Protein AF-A0A6P0YWA1-F1 (afdb_monomer)

Structure (mmCIF, N/CA/C/O backbone):
data_AF-A0A6P0YWA1-F1
#
_entry.id   AF-A0A6P0YWA1-F1
#
loop_
_atom_site.group_PDB
_atom_site.id
_atom_site.type_symbol
_atom_site.label_atom_id
_atom_site.label_alt_id
_atom_site.label_comp_id
_atom_site.label_asym_id
_atom_site.label_entity_id
_atom_site.label_seq_id
_atom_site.pdbx_PDB_ins_code
_atom_site.Cartn_x
_atom_site.Cartn_y
_atom_site.Cartn_z
_atom_site.occupancy
_atom_site.B_iso_or_equiv
_atom_site.auth_seq_id
_atom_site.auth_comp_id
_atom_site.auth_asym_id
_atom_site.auth_atom_id
_atom_site.pdbx_PDB_model_num
ATOM 1 N N . MET A 1 1 ? -1.226 9.250 21.688 1.00 62.12 1 MET A N 1
ATOM 2 C CA . MET A 1 1 ? 0.233 9.147 21.427 1.00 62.12 1 MET A CA 1
ATOM 3 C C . MET A 1 1 ? 0.768 10.554 21.158 1.00 62.12 1 MET A C 1
ATOM 5 O O . MET A 1 1 ? 0.025 11.334 20.572 1.00 62.12 1 MET A O 1
ATOM 9 N N . ASN A 1 2 ? 1.966 10.918 21.634 1.00 66.06 2 ASN A N 1
ATOM 10 C CA . ASN A 1 2 ? 2.545 12.255 21.410 1.00 66.06 2 ASN A CA 1
ATOM 11 C C . ASN A 1 2 ? 3.429 12.233 20.155 1.00 66.06 2 ASN A C 1
ATOM 13 O O . ASN A 1 2 ? 4.381 11.460 20.107 1.00 66.06 2 ASN A O 1
ATOM 17 N N . PHE A 1 3 ? 3.121 13.071 19.164 1.00 71.75 3 PHE A N 1
ATOM 18 C CA . PHE A 1 3 ? 3.926 13.265 17.953 1.00 71.75 3 PHE A CA 1
ATOM 19 C C . PHE A 1 3 ? 4.204 14.763 17.800 1.00 71.75 3 PHE A C 1
ATOM 21 O O . PHE A 1 3 ? 3.264 15.556 17.812 1.00 71.75 3 PHE A O 1
ATOM 28 N N . GLU A 1 4 ? 5.478 15.163 17.752 1.00 78.19 4 GLU A N 1
ATOM 29 C CA . GLU A 1 4 ? 5.902 16.577 17.653 1.00 78.19 4 GLU A CA 1
ATOM 30 C C . GLU A 1 4 ? 5.241 17.515 18.688 1.00 78.19 4 GLU A C 1
ATOM 32 O O . GLU A 1 4 ? 4.857 18.646 18.395 1.00 78.19 4 GLU A O 1
ATOM 37 N N . GLY A 1 5 ? 5.047 17.029 19.919 1.00 83.06 5 GLY A N 1
ATOM 38 C CA . GLY A 1 5 ? 4.415 17.800 20.998 1.00 83.06 5 GLY A CA 1
ATOM 39 C C . GLY A 1 5 ? 2.889 17.936 20.899 1.00 83.06 5 GLY A C 1
ATOM 40 O O . GLY A 1 5 ? 2.287 18.573 21.760 1.00 83.06 5 GLY A O 1
ATOM 41 N N . LYS A 1 6 ? 2.239 17.317 19.903 1.00 80.56 6 LYS A N 1
ATOM 42 C CA . LYS A 1 6 ? 0.775 17.267 19.769 1.00 80.56 6 LYS A CA 1
ATOM 43 C C . LYS A 1 6 ? 0.232 15.911 20.223 1.00 80.56 6 LYS A C 1
ATOM 45 O O . LYS A 1 6 ? 0.755 14.856 19.859 1.00 80.56 6 LYS A O 1
ATOM 50 N N . THR A 1 7 ? -0.845 15.933 21.007 1.00 85.19 7 THR A N 1
ATOM 51 C CA . THR A 1 7 ? -1.563 14.717 21.410 1.00 85.19 7 THR A CA 1
ATOM 52 C C . THR A 1 7 ? -2.487 14.262 20.285 1.00 85.19 7 THR A C 1
ATOM 54 O O . THR A 1 7 ? -3.459 14.939 19.956 1.00 85.19 7 THR A O 1
ATOM 57 N N . LEU A 1 8 ? -2.203 13.089 19.718 1.00 84.62 8 LEU A N 1
ATOM 58 C CA . LEU A 1 8 ? -3.054 12.448 18.719 1.00 84.62 8 LEU A CA 1
ATOM 59 C C . LEU A 1 8 ? -4.004 11.452 19.386 1.00 84.62 8 LEU A C 1
ATOM 61 O O . LEU A 1 8 ? -3.570 10.582 20.156 1.00 84.62 8 LEU A O 1
ATOM 65 N N . LYS A 1 9 ? -5.294 11.575 19.055 1.00 86.19 9 LYS A N 1
ATOM 66 C CA . LYS A 1 9 ? -6.294 10.529 19.281 1.00 86.19 9 LYS A CA 1
ATOM 67 C C . LYS A 1 9 ? -6.175 9.523 18.144 1.00 86.19 9 LYS A C 1
ATOM 69 O O . LYS A 1 9 ? -6.237 9.910 16.983 1.00 86.19 9 LYS A O 1
ATOM 74 N N . LEU A 1 10 ? -5.962 8.264 18.502 1.00 90.25 10 LEU A N 1
ATOM 75 C CA . LEU A 1 10 ? -5.771 7.169 17.562 1.00 90.25 10 LEU A CA 1
ATOM 76 C C . LEU A 1 10 ? -6.710 6.027 17.926 1.00 90.25 10 LEU A C 1
ATOM 78 O O . LEU A 1 10 ? -6.986 5.802 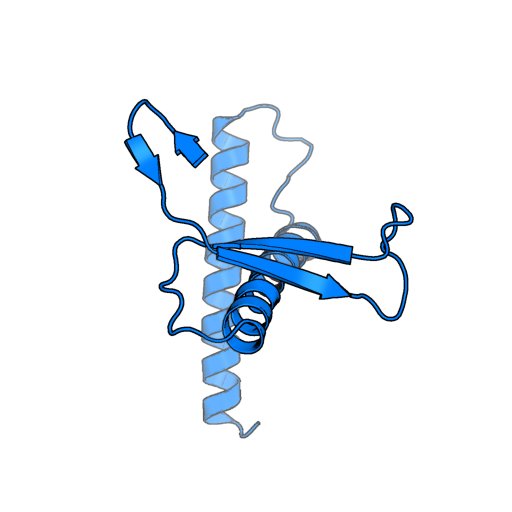19.106 1.00 90.25 10 LEU A O 1
ATOM 82 N N . CYS A 1 11 ? -7.133 5.293 16.912 1.00 90.75 11 CYS A N 1
ATOM 83 C CA . CYS A 1 11 ? -7.824 4.023 17.029 1.00 90.75 11 CYS A CA 1
ATOM 84 C C . CYS A 1 11 ? -6.853 2.890 16.702 1.00 90.75 11 CYS A C 1
ATOM 86 O O . CYS A 1 11 ? -5.960 3.041 15.865 1.00 90.75 11 CYS A O 1
ATOM 88 N N . TRP A 1 12 ? -7.008 1.779 17.414 1.00 93.75 12 TRP A N 1
ATOM 89 C CA . TRP A 1 12 ? -6.197 0.580 17.255 1.00 93.75 12 TRP A CA 1
ATOM 90 C C . TRP A 1 12 ? -7.107 -0.513 16.716 1.00 93.75 12 TRP A C 1
ATOM 92 O O . TRP A 1 12 ? -8.105 -0.850 17.352 1.00 93.75 12 TRP A O 1
ATOM 102 N N . VAL A 1 13 ? -6.779 -1.037 15.543 1.00 95.00 13 VAL A N 1
ATOM 103 C CA . VAL A 1 13 ? -7.495 -2.152 14.924 1.00 95.00 13 VAL A CA 1
ATOM 104 C C . VAL A 1 13 ? -6.549 -3.338 14.891 1.00 95.00 13 VAL A C 1
ATOM 106 O O . VAL A 1 13 ? -5.479 -3.253 14.297 1.00 95.00 13 VAL A O 1
ATOM 109 N N . VAL A 1 14 ? -6.931 -4.423 15.559 1.00 95.88 14 VAL A N 1
ATOM 110 C CA . VAL A 1 14 ? -6.161 -5.669 15.587 1.00 95.88 14 VAL A CA 1
ATOM 111 C C . VAL A 1 14 ? -6.852 -6.664 14.672 1.00 95.88 14 VAL A C 1
ATOM 113 O O . VAL A 1 14 ? -8.021 -6.989 14.878 1.00 95.88 14 VAL A O 1
ATOM 116 N N . VAL A 1 15 ? -6.128 -7.126 13.661 1.00 94.88 15 VAL A N 1
ATOM 117 C CA . VAL A 1 15 ? -6.563 -8.176 12.744 1.00 94.88 15 VAL A CA 1
ATOM 118 C C . VAL A 1 15 ? -5.852 -9.457 13.155 1.00 94.88 15 VAL A C 1
ATOM 120 O O . VAL A 1 15 ? -4.627 -9.513 13.110 1.00 94.88 15 VAL A O 1
ATOM 123 N N . GLN A 1 16 ? -6.622 -10.455 13.584 1.00 96.19 16 GLN A N 1
ATOM 124 C CA . GLN A 1 16 ? -6.126 -11.815 13.799 1.00 96.19 16 GLN A CA 1
ATOM 125 C C . GLN A 1 16 ? -6.020 -12.499 12.439 1.00 96.19 16 GLN A C 1
ATOM 127 O O . GLN A 1 16 ? -6.948 -12.387 11.634 1.00 96.19 16 GLN A O 1
ATOM 132 N N . LEU A 1 17 ? -4.897 -13.153 12.174 1.00 94.31 17 LEU A N 1
ATOM 133 C CA . LEU A 1 17 ? -4.672 -13.870 10.928 1.00 94.31 17 LEU A CA 1
ATOM 134 C C . LEU A 1 17 ? -5.027 -15.347 11.100 1.00 94.31 17 LEU A C 1
ATOM 136 O O . LEU A 1 17 ? -4.763 -15.933 12.147 1.00 94.31 17 LEU A O 1
ATOM 140 N N . ASP A 1 18 ? -5.605 -15.944 10.059 1.00 95.38 18 ASP A N 1
ATOM 141 C CA . ASP A 1 18 ? -5.862 -17.388 10.030 1.00 95.38 18 ASP A CA 1
ATOM 142 C C . ASP A 1 18 ? -4.549 -18.186 9.940 1.00 95.38 18 ASP A C 1
ATOM 144 O O . ASP A 1 18 ? -4.398 -19.221 10.587 1.00 95.38 18 ASP A O 1
ATOM 148 N N . ASP A 1 19 ? -3.583 -17.657 9.183 1.00 95.06 19 ASP A N 1
ATOM 149 C CA . ASP A 1 19 ? -2.227 -18.180 9.036 1.00 95.06 19 ASP A CA 1
ATOM 150 C C . ASP A 1 19 ? -1.202 -17.103 9.435 1.00 95.06 19 ASP A C 1
ATOM 152 O O . ASP A 1 19 ? -1.401 -15.922 9.125 1.00 95.06 19 ASP A O 1
ATOM 156 N N . PRO A 1 20 ? -0.085 -17.471 10.086 1.00 93.81 20 PRO A N 1
ATOM 157 C CA . PRO A 1 20 ? 0.925 -16.505 10.496 1.00 93.81 20 PRO A CA 1
ATOM 158 C C . PRO A 1 20 ? 1.597 -15.827 9.294 1.00 93.81 20 PRO A C 1
ATOM 160 O O . PRO A 1 20 ? 1.694 -16.381 8.193 1.00 93.81 20 PRO A O 1
ATOM 163 N N . THR A 1 21 ? 2.125 -14.619 9.505 1.00 91.56 21 THR A N 1
ATOM 164 C CA . THR A 1 21 ? 2.944 -13.940 8.492 1.00 91.56 21 THR A CA 1
ATOM 165 C C . THR A 1 21 ? 4.240 -14.714 8.222 1.00 91.56 21 THR A C 1
ATOM 167 O O . THR A 1 21 ? 4.654 -15.586 8.985 1.00 91.56 21 THR A O 1
ATOM 170 N N . ARG A 1 22 ? 4.975 -14.330 7.167 1.00 90.12 22 ARG A N 1
ATOM 171 C CA . ARG A 1 22 ? 6.328 -14.856 6.887 1.00 90.12 22 ARG A CA 1
ATOM 172 C C . ARG A 1 22 ? 7.295 -14.719 8.077 1.00 90.12 22 ARG A C 1
ATOM 174 O O . ARG A 1 22 ? 8.296 -15.428 8.120 1.00 90.12 22 ARG A O 1
ATOM 181 N N . ASN A 1 23 ? 7.014 -13.802 9.001 1.00 92.25 23 ASN A N 1
ATOM 182 C CA . ASN A 1 23 ? 7.822 -13.550 10.189 1.00 92.25 23 ASN A CA 1
ATOM 183 C C . ASN A 1 23 ? 7.251 -14.216 11.459 1.00 92.25 23 ASN A C 1
ATOM 185 O O . ASN A 1 23 ? 7.682 -13.851 12.548 1.00 92.25 23 ASN A O 1
ATOM 189 N N . ASP A 1 24 ? 6.323 -15.174 11.327 1.00 92.69 24 ASP A N 1
ATOM 190 C CA . ASP A 1 24 ? 5.688 -15.907 12.439 1.00 92.69 24 ASP A CA 1
ATOM 191 C C . ASP A 1 24 ? 4.778 -15.036 13.335 1.00 92.69 24 ASP A C 1
ATOM 193 O O . ASP A 1 24 ? 4.568 -15.322 14.508 1.00 92.69 24 ASP A O 1
ATOM 197 N N . GLU A 1 25 ? 4.224 -13.948 12.789 1.00 95.75 25 GLU A N 1
ATOM 198 C CA . GLU A 1 25 ? 3.283 -13.082 13.515 1.00 95.75 25 GLU A CA 1
ATOM 199 C C 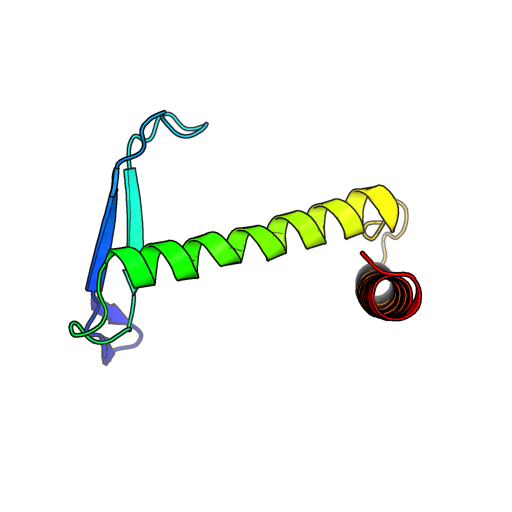. GLU A 1 25 ? 1.837 -13.530 13.257 1.00 95.75 25 GLU A C 1
ATOM 201 O O . GLU A 1 25 ? 1.438 -13.699 12.106 1.00 95.75 25 GLU A O 1
ATOM 206 N N . ASP A 1 26 ? 1.031 -13.677 14.307 1.00 96.69 26 ASP A N 1
ATOM 207 C CA . ASP A 1 26 ? -0.384 -14.083 14.253 1.00 96.69 26 ASP A CA 1
ATOM 208 C C . ASP A 1 26 ? -1.347 -12.896 14.072 1.00 96.69 26 ASP A C 1
ATOM 210 O O . ASP A 1 26 ? -2.552 -13.073 13.882 1.00 96.69 26 ASP A O 1
ATOM 214 N N . GLN A 1 27 ? -0.831 -11.665 14.151 1.00 95.62 27 GLN A N 1
ATOM 215 C CA . GLN A 1 27 ? -1.640 -10.450 14.207 1.00 95.62 27 GLN A CA 1
ATOM 216 C C . GLN A 1 27 ? -1.049 -9.310 13.388 1.00 95.62 27 GLN A C 1
ATOM 218 O O . GLN A 1 27 ? 0.161 -9.097 13.347 1.00 95.62 27 GLN A O 1
ATOM 223 N N . VAL A 1 28 ? -1.935 -8.492 12.820 1.00 93.19 28 VAL A N 1
ATOM 224 C CA . VAL A 1 28 ? -1.594 -7.191 12.237 1.00 93.19 28 VAL A CA 1
ATOM 225 C C . VAL A 1 28 ? -2.296 -6.094 13.027 1.00 93.19 28 VAL A C 1
ATOM 227 O O . VAL A 1 28 ? -3.519 -6.096 13.166 1.00 93.19 28 VAL A O 1
ATOM 230 N N . VAL A 1 29 ? -1.526 -5.124 13.524 1.00 94.69 29 VAL A N 1
ATOM 231 C CA . VAL A 1 29 ? -2.060 -3.960 14.242 1.00 94.69 29 VAL A CA 1
ATOM 232 C C . VAL A 1 29 ? -2.030 -2.734 13.340 1.00 94.69 29 VAL A C 1
ATOM 234 O O . VAL A 1 29 ? -0.972 -2.283 12.903 1.00 94.69 29 VAL A O 1
ATOM 237 N N . ILE A 1 30 ? -3.202 -2.157 13.098 1.00 94.50 30 ILE A N 1
ATOM 238 C CA . ILE A 1 30 ? -3.381 -0.933 12.324 1.00 94.50 30 ILE A CA 1
ATOM 239 C C . ILE A 1 30 ? -3.662 0.215 13.295 1.00 94.50 30 ILE A C 1
ATOM 241 O O . ILE A 1 30 ? -4.638 0.200 14.049 1.00 94.50 30 ILE A O 1
ATOM 245 N N . LEU A 1 31 ? -2.810 1.239 13.249 1.00 94.12 31 LEU A N 1
ATOM 246 C CA . LEU A 1 31 ? -3.024 2.507 13.942 1.00 94.12 31 LEU A CA 1
ATOM 247 C C . LEU A 1 31 ? -3.676 3.500 12.982 1.00 94.12 31 LEU A C 1
ATOM 249 O O . LEU A 1 31 ? -3.129 3.787 11.920 1.00 94.12 31 LEU A O 1
ATOM 253 N N . SER A 1 32 ? -4.831 4.041 13.364 1.00 92.62 32 SER A N 1
ATOM 254 C CA . SER A 1 32 ? -5.610 4.943 12.516 1.00 92.62 32 SER A CA 1
ATOM 255 C C . SER A 1 32 ? -5.970 6.242 13.231 1.00 92.62 32 SER A C 1
ATOM 257 O O . SER A 1 32 ? -6.234 6.255 14.432 1.00 92.62 32 SER A O 1
ATOM 259 N N . THR A 1 33 ? -5.991 7.345 12.485 1.00 93.69 33 THR A N 1
ATOM 260 C CA . THR A 1 33 ? -6.506 8.654 12.925 1.00 93.69 33 THR A CA 1
ATOM 261 C C . THR A 1 33 ? -7.989 8.839 12.600 1.00 93.69 33 THR A C 1
ATOM 263 O O . THR A 1 33 ? -8.554 9.889 12.915 1.00 93.69 33 THR A O 1
ATOM 266 N N . LEU A 1 34 ? -8.623 7.847 11.965 1.00 92.88 34 LEU A N 1
ATOM 267 C CA . LEU A 1 34 ? -10.052 7.873 11.672 1.00 92.88 34 LEU A CA 1
ATOM 268 C C . LEU A 1 34 ? -10.869 7.935 12.973 1.00 92.88 34 LEU A C 1
ATOM 270 O O . LEU A 1 34 ? -10.443 7.405 14.003 1.00 92.88 34 LEU A O 1
ATOM 274 N N . PRO A 1 35 ? -12.034 8.604 12.956 1.00 90.44 35 PRO A N 1
ATOM 275 C CA . PRO A 1 35 ? -12.866 8.721 14.141 1.00 90.44 35 PRO A CA 1
ATOM 276 C C . PRO A 1 35 ? -13.396 7.352 14.574 1.00 90.44 35 PRO A C 1
ATOM 278 O O . PRO A 1 35 ? -13.656 6.483 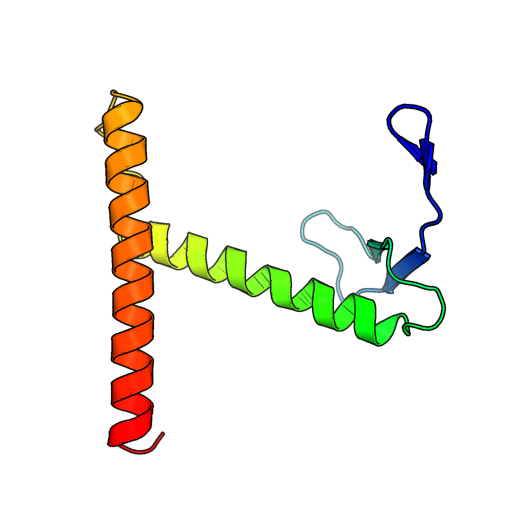13.748 1.00 90.44 35 PRO A O 1
ATOM 281 N N . ALA A 1 36 ? -13.649 7.196 15.875 1.00 87.12 36 ALA A N 1
ATOM 282 C CA . ALA A 1 36 ? -14.145 5.947 16.461 1.00 87.12 36 ALA A CA 1
ATOM 283 C C . ALA A 1 36 ? -15.539 5.511 15.960 1.00 87.12 36 ALA A C 1
ATOM 285 O O . ALA A 1 36 ? -15.981 4.409 16.268 1.00 87.12 36 ALA A O 1
ATOM 286 N N . SER A 1 37 ? -16.243 6.369 15.213 1.00 91.94 37 SER A N 1
ATOM 287 C CA . SER A 1 37 ? -17.479 6.014 14.511 1.00 91.94 37 SER A CA 1
ATOM 288 C C . SER A 1 37 ? -17.243 5.100 13.305 1.00 91.94 37 SER A C 1
ATOM 290 O O . SER A 1 37 ? -18.186 4.467 12.844 1.00 91.94 37 SER A O 1
ATOM 292 N N . VAL A 1 38 ? -16.016 5.052 12.777 1.00 94.75 38 VAL A N 1
ATOM 293 C CA . VAL A 1 38 ? -15.631 4.152 11.685 1.00 94.75 38 VAL A CA 1
ATOM 294 C C . VAL A 1 38 ? -15.355 2.769 12.266 1.00 94.75 38 VAL A C 1
ATOM 296 O O . VAL A 1 38 ? -14.573 2.620 13.206 1.00 94.75 38 VAL A O 1
ATOM 299 N N . GLY A 1 39 ? -16.004 1.750 11.709 1.00 94.94 39 GLY A N 1
ATOM 300 C CA . GLY A 1 39 ? -15.864 0.375 12.179 1.00 94.94 39 GLY A 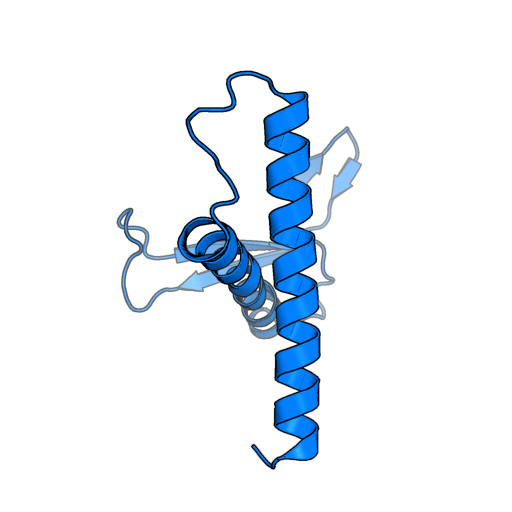CA 1
ATOM 301 C C . GLY A 1 39 ? -14.477 -0.209 11.900 1.00 94.94 39 GLY A C 1
ATOM 302 O O . GLY A 1 39 ? -13.865 0.068 10.871 1.00 94.94 39 GLY A O 1
ATOM 303 N N . ALA A 1 40 ? -14.008 -1.086 12.788 1.00 94.38 40 ALA A N 1
ATOM 304 C CA . ALA A 1 40 ? -12.721 -1.771 12.650 1.00 94.38 40 ALA A CA 1
ATOM 305 C C . ALA A 1 40 ? -12.576 -2.523 11.313 1.00 94.38 40 ALA A C 1
ATOM 307 O O . ALA A 1 40 ? -11.528 -2.449 10.678 1.00 94.38 40 ALA A O 1
ATOM 308 N N . THR A 1 41 ? -13.641 -3.186 10.850 1.00 95.25 41 THR A N 1
ATOM 309 C CA . THR A 1 41 ? -13.658 -3.904 9.565 1.00 95.25 41 THR A CA 1
ATOM 310 C C . THR A 1 41 ? -13.484 -2.967 8.373 1.00 95.25 41 THR A C 1
ATO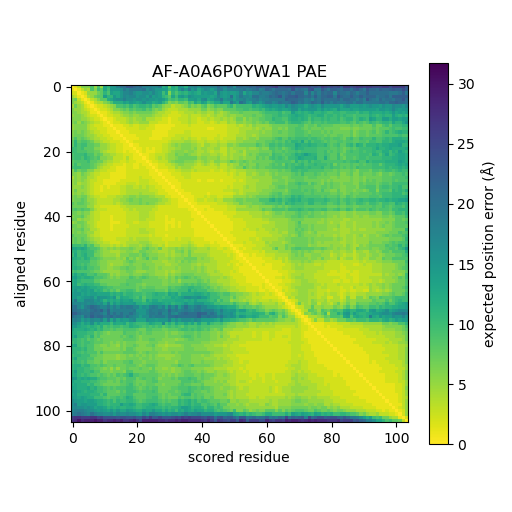M 312 O O . THR A 1 41 ? -12.806 -3.326 7.415 1.00 95.25 41 THR A O 1
ATOM 315 N N . GLU A 1 42 ? -14.049 -1.760 8.428 1.00 95.50 42 GLU A N 1
ATOM 316 C CA . GLU A 1 42 ? -13.91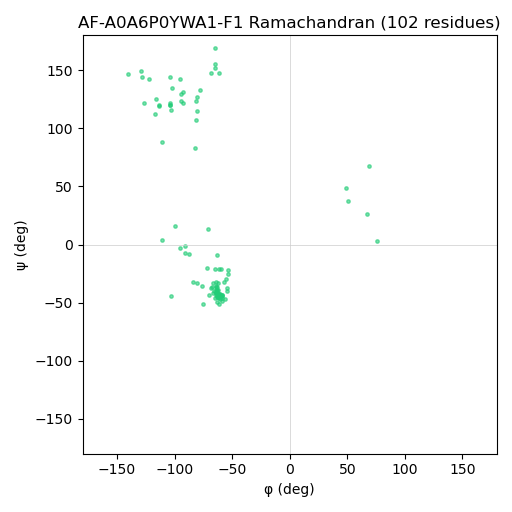2 -0.768 7.357 1.00 95.50 42 GLU A CA 1
ATOM 317 C C . GLU A 1 42 ? -12.481 -0.224 7.302 1.00 95.50 42 GLU A C 1
ATOM 319 O O . GLU A 1 42 ? -11.875 -0.184 6.234 1.00 95.50 42 GLU A O 1
ATOM 324 N N . VAL A 1 43 ? -11.890 0.080 8.465 1.00 95.44 43 VAL A N 1
ATOM 325 C CA . VAL A 1 43 ? -10.472 0.463 8.560 1.00 95.44 43 VAL A CA 1
ATOM 326 C C . VAL A 1 43 ? -9.563 -0.639 8.014 1.00 95.44 43 VAL A C 1
ATOM 328 O O . VAL A 1 43 ? -8.650 -0.349 7.244 1.00 95.44 43 VAL A O 1
ATOM 331 N N . ALA A 1 44 ? -9.804 -1.895 8.398 1.00 94.81 44 ALA A N 1
ATOM 332 C CA . ALA A 1 44 ? -9.019 -3.031 7.925 1.00 94.81 44 ALA A CA 1
ATOM 333 C C . ALA A 1 44 ? -9.167 -3.230 6.409 1.00 94.81 44 ALA A C 1
ATOM 335 O O . ALA A 1 44 ? -8.164 -3.399 5.722 1.00 94.81 44 ALA A O 1
ATOM 336 N N . SER A 1 45 ? -10.390 -3.133 5.881 1.00 94.00 45 SER A N 1
ATOM 337 C CA . SER A 1 45 ? -10.666 -3.274 4.444 1.00 94.00 45 SER A CA 1
ATOM 338 C C . SER A 1 45 ? -9.970 -2.189 3.624 1.00 94.00 45 SER A C 1
ATOM 340 O O . SER A 1 45 ? -9.303 -2.500 2.643 1.00 94.00 45 SER A O 1
ATOM 342 N N . LEU A 1 46 ? -10.031 -0.931 4.070 1.00 93.50 46 LEU A N 1
ATOM 343 C CA . LEU A 1 46 ? -9.311 0.174 3.433 1.00 93.50 46 LEU A CA 1
ATOM 344 C C . LEU A 1 46 ? -7.789 -0.025 3.498 1.00 93.50 46 LEU A C 1
ATOM 346 O O . LEU A 1 46 ? -7.069 0.265 2.546 1.00 93.50 46 LEU A O 1
ATOM 350 N N . TYR A 1 47 ? -7.273 -0.533 4.621 1.00 92.81 47 TYR A N 1
ATOM 351 C CA . TYR A 1 47 ? -5.843 -0.809 4.753 1.00 92.81 47 TYR A CA 1
ATOM 352 C C . TYR A 1 47 ? -5.375 -1.933 3.818 1.00 92.81 47 TYR A C 1
ATOM 354 O O . TYR A 1 47 ? -4.251 -1.868 3.318 1.00 92.81 47 TYR A O 1
ATOM 362 N N . LEU A 1 48 ? -6.224 -2.928 3.534 1.00 90.62 48 LEU A N 1
ATOM 363 C CA . LEU A 1 48 ? -5.921 -3.988 2.565 1.00 90.62 48 LEU A CA 1
ATOM 364 C C . LEU A 1 48 ? -5.719 -3.440 1.146 1.00 90.62 48 LEU A C 1
ATOM 366 O O . LEU A 1 48 ? -4.856 -3.940 0.425 1.00 90.62 48 LEU A O 1
ATOM 370 N N . GLU A 1 49 ? -6.417 -2.367 0.757 1.00 92.06 49 GLU A N 1
ATOM 371 C CA . GLU A 1 49 ? -6.236 -1.742 -0.563 1.00 92.06 49 GLU A CA 1
ATOM 372 C C . GLU A 1 49 ? -4.810 -1.213 -0.785 1.00 92.06 49 GLU A C 1
ATOM 374 O O . GLU A 1 49 ? -4.366 -1.097 -1.932 1.00 92.06 49 GLU A O 1
ATOM 379 N N . ARG A 1 50 ? -4.042 -0.971 0.292 1.0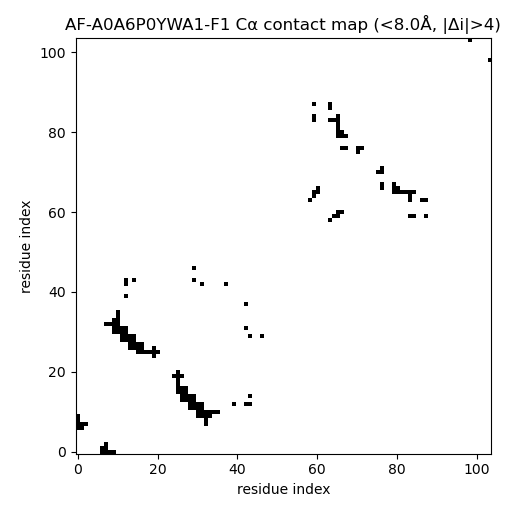0 89.88 50 ARG A N 1
ATOM 380 C CA . ARG A 1 50 ? -2.618 -0.602 0.219 1.00 89.88 50 ARG A CA 1
ATOM 381 C C . ARG A 1 50 ? -1.798 -1.624 -0.566 1.00 89.88 50 ARG A C 1
ATOM 383 O O . ARG A 1 50 ? -0.811 -1.242 -1.192 1.00 89.88 50 ARG A O 1
ATOM 390 N N . TRP A 1 51 ? -2.186 -2.898 -0.559 1.00 85.50 51 TRP A N 1
ATOM 391 C CA . TRP A 1 51 ? -1.447 -3.956 -1.250 1.00 85.50 51 TRP A CA 1
ATOM 392 C C . TRP A 1 51 ? -1.431 -3.779 -2.778 1.00 85.50 51 TRP A C 1
ATOM 394 O O . TRP A 1 51 ? -0.493 -4.207 -3.451 1.00 85.50 51 TRP A O 1
ATOM 404 N N . SER A 1 52 ? -2.382 -3.014 -3.324 1.00 87.19 52 SER A N 1
ATOM 405 C CA . SER A 1 52 ? -2.383 -2.593 -4.733 1.00 87.19 52 SER A CA 1
ATOM 406 C C . SER A 1 52 ? -1.104 -1.839 -5.121 1.00 87.19 52 SER A C 1
ATOM 408 O O . SER A 1 52 ? -0.630 -1.953 -6.250 1.00 87.19 52 SER A O 1
ATOM 410 N N . ILE A 1 53 ? -0.507 -1.093 -4.183 1.00 87.38 53 ILE A N 1
ATOM 411 C CA . ILE A 1 53 ? 0.756 -0.377 -4.403 1.00 87.38 53 ILE A CA 1
ATOM 412 C C . ILE A 1 53 ? 1.903 -1.371 -4.608 1.00 87.38 53 ILE A C 1
ATOM 414 O O . ILE A 1 53 ? 2.729 -1.181 -5.495 1.00 87.38 53 ILE A O 1
ATOM 418 N N . GLU A 1 54 ? 1.941 -2.446 -3.825 1.00 87.12 54 GLU A N 1
ATOM 419 C CA . GLU A 1 54 ? 2.971 -3.484 -3.935 1.00 87.12 54 GLU A CA 1
ATOM 420 C C . GLU A 1 54 ? 2.900 -4.189 -5.293 1.00 87.12 54 GLU A C 1
ATOM 422 O O . GLU A 1 54 ? 3.919 -4.345 -5.962 1.00 87.12 54 GLU A O 1
ATOM 427 N N . THR A 1 55 ? 1.681 -4.487 -5.758 1.00 87.06 55 THR A N 1
ATOM 428 C CA . THR A 1 55 ? 1.445 -5.040 -7.102 1.00 87.06 55 THR A CA 1
ATOM 429 C C . THR A 1 55 ? 1.961 -4.101 -8.196 1.00 87.06 55 THR A C 1
ATOM 431 O O . THR A 1 55 ? 2.643 -4.540 -9.121 1.00 87.06 55 THR A O 1
ATOM 434 N N . LEU A 1 56 ? 1.694 -2.793 -8.084 1.00 89.19 56 LEU A N 1
ATOM 435 C CA . LEU A 1 56 ? 2.219 -1.796 -9.021 1.00 89.19 56 LEU A CA 1
ATOM 436 C C . LEU A 1 56 ? 3.751 -1.815 -9.053 1.00 89.19 56 LEU A C 1
ATOM 438 O O . LEU A 1 56 ? 4.336 -1.869 -10.134 1.00 89.19 56 LEU A O 1
ATOM 442 N N . PHE A 1 57 ? 4.408 -1.791 -7.891 1.00 88.31 57 PHE A N 1
ATOM 443 C CA . PHE A 1 57 ? 5.871 -1.805 -7.818 1.00 88.31 57 PHE A CA 1
ATOM 444 C C . PHE A 1 57 ? 6.472 -3.099 -8.363 1.00 88.31 57 PHE A C 1
ATOM 446 O O . PHE A 1 57 ? 7.510 -3.050 -9.026 1.00 88.31 57 PHE A O 1
ATOM 453 N N . GLN A 1 58 ? 5.807 -4.234 -8.151 1.00 88.12 58 GLN A N 1
ATOM 454 C CA . GLN A 1 58 ? 6.214 -5.502 -8.742 1.00 88.12 58 GLN A CA 1
ATOM 455 C C . GLN A 1 58 ? 6.169 -5.434 -10.275 1.00 88.12 58 GLN A C 1
ATOM 457 O O . GLN A 1 58 ? 7.177 -5.703 -10.924 1.00 88.12 58 GLN A O 1
ATOM 462 N N . ILE A 1 59 ? 5.055 -4.985 -10.867 1.00 87.56 59 ILE A N 1
ATOM 463 C CA . ILE A 1 59 ? 4.911 -4.871 -12.331 1.00 87.56 59 ILE A CA 1
ATOM 464 C C . ILE A 1 59 ? 5.932 -3.888 -12.912 1.00 87.56 59 ILE A C 1
ATOM 466 O O . ILE A 1 59 ? 6.571 -4.160 -13.928 1.00 87.56 59 ILE A O 1
ATOM 470 N N . VAL A 1 60 ? 6.106 -2.735 -12.273 1.00 91.44 60 VAL A N 1
ATOM 471 C CA . VAL A 1 60 ? 7.038 -1.698 -12.732 1.00 91.44 60 VAL A CA 1
ATOM 472 C C . VAL A 1 60 ? 8.494 -2.195 -12.679 1.00 91.44 60 VAL A C 1
ATOM 474 O O . VAL A 1 60 ? 9.285 -1.873 -13.569 1.00 91.44 60 VAL A O 1
ATOM 477 N N . THR A 1 61 ? 8.826 -3.063 -11.720 1.00 88.06 61 THR A N 1
ATOM 478 C CA . THR A 1 61 ? 10.144 -3.708 -11.618 1.00 88.06 61 THR A CA 1
ATOM 479 C C . THR A 1 61 ? 10.328 -4.819 -12.655 1.00 88.06 61 THR A C 1
ATOM 481 O O . THR A 1 61 ? 11.323 -4.820 -13.381 1.00 88.06 61 THR A O 1
ATOM 484 N N . GLU A 1 62 ? 9.382 -5.756 -12.746 1.00 88.44 62 GLU A N 1
ATOM 485 C CA . GLU A 1 62 ? 9.513 -6.986 -13.542 1.00 88.44 62 GLU A CA 1
ATOM 486 C C . GLU A 1 62 ? 9.233 -6.782 -15.036 1.00 88.44 62 GLU A C 1
ATOM 488 O O . GLU A 1 62 ? 9.847 -7.441 -15.871 1.00 88.44 62 GLU A O 1
ATOM 493 N N . VAL A 1 63 ? 8.323 -5.869 -15.390 1.00 87.88 63 VAL A N 1
ATOM 494 C CA . VAL A 1 63 ? 7.871 -5.657 -16.778 1.00 87.88 63 VAL A CA 1
ATOM 495 C C . VAL A 1 63 ? 8.500 -4.410 -17.388 1.00 87.88 63 VAL A C 1
ATOM 497 O O . VAL A 1 63 ? 8.956 -4.434 -18.531 1.00 87.88 63 VAL A O 1
ATOM 500 N N . PHE A 1 64 ? 8.539 -3.311 -16.632 1.00 87.00 64 PHE A N 1
ATOM 501 C CA . PHE A 1 64 ? 9.041 -2.024 -17.127 1.00 87.00 64 PHE A CA 1
ATOM 502 C C . PHE A 1 64 ? 10.517 -1.775 -16.793 1.00 87.00 64 PHE A C 1
ATOM 504 O O . PHE A 1 64 ? 11.064 -0.764 -17.232 1.00 87.00 64 PHE A O 1
ATOM 511 N N . HIS A 1 65 ? 11.169 -2.690 -16.062 1.00 85.50 65 HIS A N 1
ATOM 512 C CA . HIS A 1 65 ? 12.579 -2.600 -15.671 1.00 85.50 65 HIS A CA 1
ATOM 513 C C . HIS A 1 65 ? 12.941 -1.236 -15.067 1.00 85.50 65 HIS A C 1
ATOM 515 O O . HIS A 1 65 ? 13.927 -0.604 -15.454 1.00 85.50 65 HIS A O 1
ATOM 521 N N . SER A 1 66 ? 12.131 -0.768 -14.116 1.00 84.06 66 SER A N 1
ATOM 522 C CA . SER A 1 66 ? 12.286 0.557 -13.504 1.00 84.06 66 SER A CA 1
ATOM 523 C C . SER A 1 66 ? 13.627 0.780 -12.803 1.00 84.06 66 SER A C 1
ATOM 525 O O . SER A 1 66 ? 14.041 1.926 -12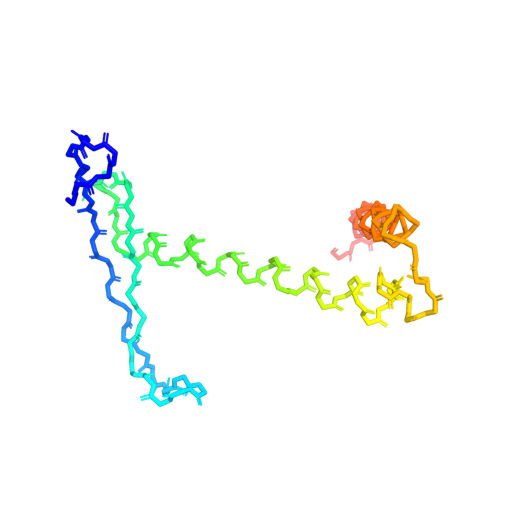.626 1.00 84.06 66 SER A O 1
ATOM 527 N N . GLU A 1 67 ? 14.316 -0.302 -12.437 1.00 83.88 67 GLU A N 1
ATOM 528 C CA . GLU A 1 67 ? 15.653 -0.297 -11.848 1.00 83.88 67 GLU A CA 1
ATOM 529 C C . GLU A 1 67 ? 16.694 -0.867 -12.817 1.00 83.88 67 GLU A C 1
ATOM 531 O O . GLU A 1 67 ? 17.026 -2.056 -12.827 1.00 83.88 67 GLU A O 1
ATOM 536 N N . ILE A 1 68 ? 17.256 0.007 -13.648 1.00 83.56 68 ILE A N 1
ATOM 537 C CA . ILE A 1 68 ? 18.305 -0.384 -14.587 1.00 83.56 68 ILE A CA 1
ATOM 538 C C . ILE A 1 68 ? 19.651 -0.430 -13.845 1.00 83.56 68 ILE A C 1
ATOM 540 O O . ILE A 1 68 ? 20.253 0.602 -13.546 1.00 83.56 68 ILE A O 1
ATOM 544 N N . LYS A 1 69 ? 20.153 -1.646 -13.595 1.00 73.94 69 LYS A N 1
ATOM 545 C CA . LYS A 1 69 ? 21.366 -1.928 -12.793 1.00 73.94 69 LYS A CA 1
ATOM 546 C C . LYS A 1 69 ? 22.634 -1.175 -13.221 1.00 73.94 69 LYS A C 1
ATOM 548 O O . LYS A 1 69 ? 23.537 -0.993 -12.413 1.00 73.94 69 LYS A O 1
ATOM 553 N N . THR A 1 70 ? 22.737 -0.772 -14.484 1.00 78.25 70 THR A N 1
ATOM 554 C CA . THR A 1 70 ? 23.941 -0.144 -15.052 1.00 78.25 70 THR A CA 1
ATOM 555 C C . THR A 1 70 ? 23.949 1.383 -14.954 1.00 78.25 70 THR A C 1
ATOM 557 O O . THR A 1 70 ? 24.974 2.005 -15.236 1.00 78.25 70 THR A O 1
ATOM 560 N N . LEU A 1 71 ? 22.849 2.013 -14.526 1.00 77.12 71 LEU A N 1
ATOM 561 C CA . LEU A 1 71 ? 22.794 3.459 -14.315 1.00 77.12 71 LEU A CA 1
ATOM 562 C C . LEU A 1 71 ? 23.368 3.834 -12.943 1.00 77.12 71 LEU A C 1
ATOM 564 O O . LEU A 1 71 ? 22.648 4.090 -11.986 1.00 77.12 71 LEU A O 1
ATOM 568 N N . GLY A 1 72 ? 24.695 3.951 -12.871 1.00 77.75 72 GLY A N 1
ATOM 569 C CA . GLY A 1 72 ? 25.421 4.430 -11.684 1.00 77.75 72 GLY A CA 1
ATOM 570 C C . GLY A 1 72 ? 25.268 5.931 -11.382 1.00 77.75 72 GLY A C 1
ATOM 571 O O . GLY A 1 72 ? 26.042 6.475 -10.599 1.00 77.75 72 GLY A O 1
ATOM 572 N N . TYR A 1 73 ? 24.312 6.625 -12.015 1.00 86.94 73 TYR A N 1
ATOM 573 C CA . TYR A 1 73 ? 24.069 8.058 -11.830 1.00 86.94 73 TYR A CA 1
ATOM 574 C C . TYR A 1 73 ? 22.664 8.301 -11.250 1.00 86.94 73 TYR A C 1
ATOM 576 O O . TYR A 1 73 ? 21.678 8.105 -11.969 1.00 86.94 73 TYR A O 1
ATOM 584 N N . PRO A 1 74 ? 22.535 8.782 -9.994 1.00 88.75 74 PRO A N 1
ATOM 585 C CA . PRO A 1 74 ? 21.248 8.869 -9.295 1.00 88.75 74 PRO A CA 1
ATOM 586 C C . PRO A 1 74 ? 20.151 9.627 -10.048 1.00 88.75 74 PRO A C 1
ATOM 588 O O . PRO A 1 74 ? 18.995 9.213 -10.033 1.00 88.75 74 PRO A O 1
ATOM 591 N N . LYS A 1 75 ? 20.491 10.714 -10.759 1.00 91.25 75 LYS A N 1
ATOM 592 C CA . LYS A 1 75 ? 19.482 11.477 -11.517 1.00 91.25 75 LYS A CA 1
ATOM 593 C C . LYS A 1 75 ? 18.918 10.677 -12.688 1.00 91.25 75 LYS A C 1
ATOM 595 O O . LYS A 1 75 ? 17.741 10.801 -12.999 1.00 91.25 75 LYS A O 1
ATOM 600 N N . ALA A 1 76 ? 19.760 9.882 -13.342 1.00 90.00 76 ALA A N 1
ATOM 601 C CA . ALA A 1 76 ? 19.346 9.095 -14.491 1.00 90.00 76 ALA A CA 1
ATOM 602 C C . ALA A 1 76 ? 18.539 7.863 -14.052 1.00 90.00 76 ALA A C 1
ATOM 604 O O . ALA A 1 76 ? 17.543 7.553 -14.695 1.00 90.00 76 ALA A O 1
ATOM 605 N N . ALA A 1 77 ? 18.889 7.250 -12.914 1.00 90.94 77 ALA A N 1
ATOM 606 C CA . ALA A 1 77 ? 18.081 6.205 -12.282 1.00 90.94 77 ALA A CA 1
ATOM 607 C C . ALA A 1 77 ? 16.692 6.722 -11.856 1.00 90.94 77 ALA A C 1
ATOM 609 O O . ALA A 1 77 ? 15.676 6.099 -12.154 1.00 90.94 77 ALA A O 1
ATOM 610 N N . LEU A 1 78 ? 16.622 7.902 -11.226 1.00 92.62 78 LEU A N 1
ATOM 611 C CA . LEU A 1 78 ? 15.341 8.516 -10.859 1.00 92.62 78 LEU A CA 1
ATOM 612 C C . LEU A 1 78 ? 14.497 8.855 -12.095 1.00 92.62 78 LEU A C 1
ATOM 614 O O . LEU A 1 78 ? 13.283 8.646 -12.102 1.00 92.62 78 LEU A O 1
ATOM 618 N N . PHE A 1 79 ? 15.135 9.358 -13.153 1.00 92.38 79 PHE A N 1
ATOM 619 C CA . PHE A 1 79 ? 14.460 9.639 -14.413 1.00 92.38 79 PHE A CA 1
ATOM 620 C C . PHE A 1 79 ? 13.898 8.362 -15.052 1.00 92.38 79 PHE A C 1
ATOM 622 O O . PHE A 1 79 ? 12.711 8.331 -15.371 1.00 92.38 79 PHE A O 1
ATOM 629 N N . SER A 1 80 ? 14.692 7.291 -15.181 1.00 91.56 80 SER A N 1
ATOM 630 C CA . SER A 1 80 ? 14.222 6.021 -15.757 1.00 91.56 80 SER A CA 1
ATOM 631 C C . SER A 1 80 ? 13.091 5.402 -14.943 1.00 91.56 80 SER A C 1
ATOM 633 O O . SER A 1 80 ? 12.089 4.978 -15.515 1.00 91.56 80 SER A O 1
ATOM 635 N N . PHE A 1 81 ? 13.204 5.426 -13.614 1.00 91.94 81 PHE A N 1
ATOM 636 C CA . PHE A 1 81 ? 12.147 4.980 -12.712 1.00 91.94 81 PHE A CA 1
ATOM 637 C C . PHE A 1 81 ? 10.844 5.771 -12.931 1.00 91.94 81 PHE A C 1
ATOM 639 O O . PHE A 1 81 ? 9.767 5.190 -13.060 1.00 91.94 81 PHE A O 1
ATOM 646 N N . THR A 1 82 ? 10.938 7.098 -13.068 1.00 93.56 82 THR A N 1
ATOM 647 C CA . THR A 1 82 ? 9.770 7.961 -13.323 1.00 93.56 82 THR A CA 1
ATOM 648 C C . THR A 1 82 ? 9.116 7.649 -14.673 1.00 93.56 82 THR A C 1
ATOM 650 O O . THR A 1 82 ? 7.890 7.588 -14.766 1.00 93.56 82 THR A O 1
ATOM 653 N N . ILE A 1 83 ? 9.909 7.403 -15.721 1.00 94.38 83 ILE A N 1
ATOM 654 C CA . ILE A 1 83 ? 9.393 7.002 -17.039 1.00 94.38 83 ILE A CA 1
ATOM 655 C C . ILE A 1 83 ? 8.692 5.638 -16.972 1.00 94.38 83 ILE A C 1
ATOM 657 O O . ILE A 1 83 ? 7.633 5.472 -17.582 1.00 94.38 83 ILE A O 1
ATOM 661 N N . ALA A 1 84 ? 9.224 4.684 -16.204 1.00 93.25 84 ALA A N 1
ATOM 662 C CA . ALA A 1 84 ? 8.584 3.387 -15.991 1.00 93.25 84 ALA A CA 1
ATOM 663 C C . ALA A 1 84 ? 7.205 3.533 -15.317 1.00 93.25 84 ALA A C 1
ATOM 665 O O . ALA A 1 84 ? 6.228 2.957 -15.796 1.00 93.25 84 ALA A O 1
ATOM 666 N N . LEU A 1 85 ? 7.088 4.384 -14.289 1.00 94.00 85 LEU A N 1
ATOM 667 C CA . LEU A 1 85 ? 5.802 4.697 -13.649 1.00 94.00 85 LEU A CA 1
ATOM 668 C C . LEU A 1 85 ? 4.793 5.329 -14.621 1.00 94.00 85 LEU A C 1
ATOM 670 O O . LEU A 1 85 ? 3.631 4.928 -14.663 1.00 94.00 85 LEU A O 1
ATOM 674 N N . MET A 1 86 ? 5.224 6.304 -15.427 1.00 95.06 86 MET A N 1
ATOM 675 C CA . MET A 1 86 ? 4.351 6.937 -16.428 1.00 95.06 86 MET A CA 1
ATOM 676 C C . MET A 1 86 ? 3.873 5.932 -17.481 1.00 95.06 86 MET A C 1
ATOM 678 O O . MET A 1 86 ? 2.711 5.959 -17.884 1.00 95.06 86 MET A O 1
ATOM 682 N N . SER A 1 87 ? 4.753 5.019 -17.893 1.00 94.44 87 SER A N 1
ATOM 683 C CA . SER A 1 87 ? 4.433 3.967 -18.861 1.00 94.44 87 SER A CA 1
ATOM 684 C C . SER A 1 87 ? 3.407 2.978 -18.304 1.00 94.44 87 SER A C 1
ATOM 686 O O . SER A 1 87 ? 2.470 2.610 -19.012 1.00 94.44 87 SER A O 1
ATOM 688 N N . TYR A 1 88 ? 3.524 2.610 -17.024 1.00 92.38 88 TYR A N 1
ATOM 689 C CA . TYR A 1 88 ? 2.524 1.796 -16.331 1.00 92.38 88 TYR A CA 1
ATOM 690 C C . TYR A 1 88 ? 1.154 2.485 -16.278 1.00 92.38 88 TYR A C 1
ATOM 692 O O . TYR A 1 88 ? 0.141 1.873 -16.616 1.00 92.38 88 TYR A O 1
ATOM 700 N N . ASN A 1 89 ? 1.109 3.775 -15.932 1.00 92.94 89 ASN A N 1
ATOM 701 C CA . ASN A 1 89 ? -0.149 4.529 -15.914 1.00 92.94 89 ASN A CA 1
ATOM 702 C C . ASN A 1 89 ? -0.806 4.576 -17.301 1.00 92.94 89 ASN A C 1
ATOM 704 O O . ASN A 1 89 ? -2.015 4.375 -17.419 1.00 92.94 89 ASN A O 1
ATOM 708 N N . LEU A 1 90 ? -0.016 4.793 -18.358 1.00 9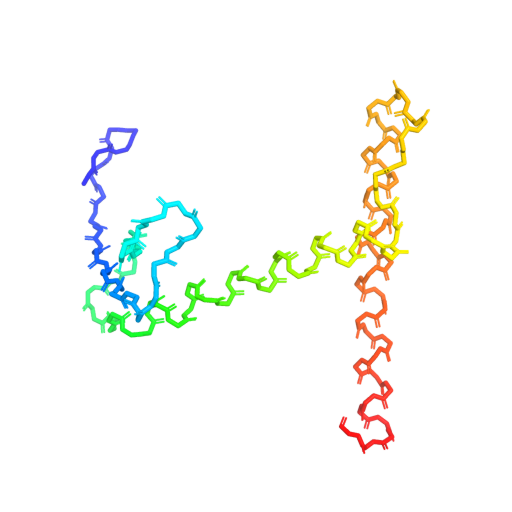4.62 90 LEU A N 1
ATOM 709 C CA . LEU A 1 90 ? -0.509 4.757 -19.735 1.00 94.62 90 LEU A CA 1
ATOM 710 C C . LEU A 1 90 ? -1.080 3.380 -20.094 1.00 94.62 90 LEU A C 1
ATOM 712 O O . LEU A 1 90 ? -2.164 3.296 -20.669 1.00 94.62 90 LEU A O 1
ATOM 716 N N . PHE A 1 91 ? -0.383 2.305 -19.725 1.00 92.38 91 PHE A N 1
ATOM 717 C CA . PHE A 1 91 ? -0.872 0.943 -19.920 1.00 92.38 91 PHE A CA 1
ATOM 718 C C . PHE A 1 91 ? -2.214 0.711 -19.212 1.00 92.38 91 PHE A C 1
ATOM 720 O O . PHE A 1 91 ? -3.133 0.172 -19.825 1.00 92.38 91 PHE A O 1
ATOM 727 N N . GLY A 1 92 ? -2.367 1.182 -17.970 1.00 92.00 92 GLY A N 1
ATOM 728 C CA . GLY A 1 92 ? -3.628 1.096 -17.229 1.00 92.00 92 GLY A CA 1
ATOM 729 C C . GLY A 1 92 ? -4.791 1.795 -17.941 1.00 92.00 92 GLY A C 1
ATOM 730 O O . GLY A 1 92 ? -5.876 1.227 -18.054 1.00 92.00 92 GLY A O 1
ATOM 731 N N . VAL A 1 93 ? -4.557 2.990 -18.493 1.00 95.38 93 VAL A N 1
ATOM 732 C CA . VAL A 1 93 ? -5.566 3.716 -19.288 1.00 95.38 93 VAL A CA 1
ATOM 733 C C . VAL A 1 93 ? -5.948 2.938 -20.548 1.00 95.38 93 VAL A C 1
ATOM 735 O O . VAL A 1 93 ? -7.133 2.812 -20.855 1.00 95.38 93 VAL A O 1
ATOM 738 N N . LEU A 1 94 ? -4.965 2.392 -21.270 1.00 95.06 94 LEU A N 1
ATOM 739 C CA . LEU A 1 94 ? -5.216 1.598 -22.477 1.00 95.06 94 LEU A CA 1
ATOM 740 C C . LEU A 1 94 ? -6.001 0.321 -22.163 1.00 95.06 94 LEU A C 1
ATOM 742 O O . LEU A 1 94 ? -6.958 0.008 -22.869 1.00 95.06 94 LEU A O 1
ATOM 746 N N . ALA A 1 95 ? -5.636 -0.387 -21.093 1.00 91.44 95 ALA A N 1
ATOM 747 C CA . ALA A 1 95 ? -6.346 -1.576 -20.637 1.00 91.44 95 ALA A CA 1
ATOM 748 C C . ALA A 1 95 ? -7.806 -1.253 -20.282 1.00 91.44 95 ALA A C 1
ATOM 750 O O . ALA A 1 95 ? -8.715 -1.921 -20.771 1.00 91.44 95 ALA A O 1
ATOM 751 N N . ALA A 1 96 ? -8.042 -0.181 -19.520 1.00 93.31 96 ALA A N 1
ATOM 752 C CA . ALA A 1 96 ? -9.388 0.259 -19.157 1.00 93.31 96 ALA A CA 1
ATOM 753 C C . ALA A 1 96 ? -10.233 0.643 -20.385 1.00 93.31 96 ALA A C 1
ATOM 755 O O . ALA A 1 96 ? -11.401 0.263 -20.483 1.00 93.31 96 ALA A O 1
ATOM 756 N N . ALA A 1 97 ? -9.643 1.355 -21.350 1.00 95.31 97 ALA A N 1
ATOM 757 C CA . ALA A 1 97 ? -10.322 1.720 -22.591 1.00 95.31 97 ALA A CA 1
ATOM 758 C C . ALA A 1 97 ? -10.695 0.483 -23.427 1.00 95.31 97 ALA A C 1
ATOM 760 O O . ALA A 1 97 ? -11.804 0.402 -23.956 1.00 95.31 97 ALA A O 1
ATOM 761 N N . LEU A 1 98 ? -9.796 -0.503 -23.516 1.00 94.75 98 LEU A N 1
ATOM 762 C CA . LEU A 1 98 ? -10.047 -1.760 -24.225 1.00 94.75 98 LEU A CA 1
ATOM 763 C C . LEU A 1 98 ? -11.155 -2.584 -23.561 1.00 94.75 98 LEU A C 1
ATOM 765 O O . LEU A 1 98 ? -12.056 -3.032 -24.273 1.00 94.75 98 LEU A O 1
ATOM 769 N N . SER A 1 99 ? -11.126 -2.726 -22.231 1.00 93.56 99 SER A N 1
ATOM 770 C CA . SER A 1 99 ? -12.188 -3.370 -21.442 1.00 93.56 99 SER A CA 1
ATOM 771 C C . SER A 1 99 ? -13.546 -2.713 -21.675 1.00 93.56 99 SER A C 1
ATOM 773 O O . SER A 1 99 ? -14.522 -3.393 -22.000 1.00 93.56 99 SER A O 1
ATOM 775 N N . SER A 1 100 ? -13.593 -1.378 -21.625 1.00 94.56 100 SER A N 1
ATOM 776 C CA . SER A 1 100 ? -14.820 -0.615 -21.868 1.00 94.56 100 SER A CA 1
ATOM 777 C C . SER A 1 100 ? -15.372 -0.794 -23.286 1.00 94.56 100 SER A C 1
ATOM 779 O O . SER A 1 100 ? -16.589 -0.795 -23.452 1.00 94.56 100 SER A O 1
ATOM 781 N N . ALA A 1 101 ? -14.512 -0.915 -24.302 1.00 93.00 101 ALA A N 1
ATOM 782 C CA . ALA A 1 101 ? -14.933 -1.008 -25.700 1.00 93.00 101 ALA A CA 1
ATOM 783 C C . ALA A 1 101 ? -15.312 -2.433 -26.145 1.00 93.00 101 ALA A C 1
ATOM 785 O O . ALA A 1 101 ? -16.177 -2.584 -27.006 1.00 93.00 101 ALA A O 1
ATOM 786 N N . HIS A 1 102 ? -14.672 -3.469 -25.591 1.00 88.31 102 HIS A N 1
ATOM 787 C CA . HIS A 1 102 ? -14.805 -4.854 -26.075 1.00 88.31 102 HIS A CA 1
ATOM 788 C C . HIS A 1 102 ? -15.548 -5.794 -25.122 1.00 88.31 102 HIS A C 1
ATOM 790 O O . HIS A 1 102 ? -15.687 -6.975 -25.433 1.00 88.31 102 HIS A O 1
ATOM 796 N N . GLY A 1 103 ? -16.065 -5.292 -24.000 1.00 66.31 103 GLY A N 1
ATOM 797 C CA . GLY A 1 103 ? -16.933 -6.077 -23.131 1.00 66.31 103 GLY A CA 1
ATOM 798 C C . GLY A 1 103 ? -16.190 -7.208 -22.428 1.00 66.31 103 GLY A C 1
ATOM 799 O O . GLY A 1 103 ? -16.464 -8.389 -22.649 1.00 66.31 103 GLY A O 1
ATOM 800 N N . ARG A 1 104 ? -15.291 -6.820 -21.529 1.00 54.09 104 ARG A N 1
ATOM 801 C CA . ARG A 1 104 ? -15.182 -7.455 -20.217 1.00 54.09 104 ARG A CA 1
ATOM 802 C C . ARG A 1 104 ? -15.051 -6.372 -19.166 1.00 54.09 104 ARG A C 1
ATOM 804 O O . ARG A 1 104 ? -14.109 -5.561 -19.304 1.00 54.09 104 ARG A O 1
#

pLDDT: mean 89.48, std 7.47, range [54.09, 96.69]

Solvent-accessible surface area (backbone atoms only — not comparable to full-atom values): 6214 Å² total; per-residue (Å²): 92,77,56,98,89,41,82,48,75,68,41,80,35,80,43,79,48,96,63,59,46,101,84,72,41,52,62,49,78,47,80,36,75,63,59,88,87,60,54,60,67,57,55,51,53,59,56,56,58,56,53,58,57,56,54,51,53,49,46,33,45,76,74,53,48,26,74,57,90,83,54,90,42,71,70,59,38,53,48,46,30,52,52,21,53,54,51,51,54,52,49,51,54,52,52,52,51,48,29,72,73,70,75,102

Foldseek 3Di:
DADPNDDADWDWAKDAAPDADPVRHRIDIDIGSDDPVDDSVNVVVVVVVVVVVVVLVVCLCPPVVLADPPPPDVVVSVVSNVVSSVVSVVVVVVVVVCCVVPPD

Secondary structure (DSSP, 8-state):
-EETTEE---EEEEEEPSS--TTS-SEEEEEE-S-TTS-HHHHHHHHHTTHHHHHHHHHHHHTT--S-TT---HHHHHHHHHHHHHHHHHHHHHHHHHHHHHT-

Sequence (104 aa):
MNFEGKTLKLCWVVVQLDDPTRNDEDQVVILSTLPASVGATEVASLYLERWSIETLFQIVTEVFHSEIKTLGYPKAALFSFTIALMSYNLFGVLAAALSSAHGR

Radius of gyration: 19.74 Å; Cα contacts (8 Å, |Δi|>4): 82; chains: 1; bounding box: 43×36×48 Å

Mean predicted aligned error: 7.06 Å

Nearest PDB structures (foldseek):
  5iqj-assembly2_B  TM=2.248E-01  e=3.491E+00  Vibrio cholerae O1 biovar El Tor